Protein AF-A0A453SIG9-F1 (afdb_monomer_lite)

Radius of gyration: 20.72 Å; chains: 1; bounding box: 50×29×52 Å

InterPro domains:
  IPR000086 NUDIX hydrolase domain [PF00293] (19-60)
  IPR003293 Nudix hydrolase 6-like [PTHR13994] (1-59)
  IPR015797 NUDIX hydrolase-like domain superfamily [SSF55811] (2-59)

Structure (mmCIF, N/CA/C/O backbone):
data_AF-A0A453SIG9-F1
#
_entry.id   AF-A0A453SIG9-F1
#
loop_
_atom_site.group_PDB
_atom_site.id
_atom_site.type_symbol
_atom_site.label_atom_id
_atom_site.label_alt_id
_atom_site.label_comp_id
_atom_site.label_asym_id
_atom_site.label_entity_id
_atom_site.label_seq_id
_atom_site.pdbx_PDB_ins_code
_atom_site.Cartn_x
_atom_site.Cartn_y
_atom_site.Cartn_z
_atom_site.occupancy
_atom_site.B_iso_or_equiv
_atom_site.auth_seq_id
_atom_site.auth_comp_id
_atom_site.auth_asym_id
_atom_site.auth_atom_id
_atom_site.pdbx_PDB_model_num
ATOM 1 N N . MET A 1 1 ? 21.338 3.003 -13.972 1.00 73.25 1 MET A N 1
ATOM 2 C CA . MET A 1 1 ? 21.910 1.739 -14.483 1.00 73.25 1 MET A CA 1
ATOM 3 C C . MET A 1 1 ? 22.595 2.040 -15.804 1.00 73.25 1 MET A C 1
ATOM 5 O O . MET A 1 1 ? 22.013 2.774 -16.589 1.00 73.25 1 MET A O 1
ATOM 9 N N . LEU A 1 2 ? 23.817 1.547 -16.011 1.00 77.00 2 LEU A N 1
ATOM 10 C CA . LEU A 1 2 ? 24.516 1.619 -17.299 1.00 77.00 2 LEU A CA 1
ATOM 11 C C . LEU A 1 2 ? 24.300 0.285 -18.022 1.00 77.00 2 LEU A C 1
ATOM 13 O O . LEU A 1 2 ? 24.418 -0.759 -17.386 1.00 77.00 2 LEU A O 1
ATOM 17 N N . ALA A 1 3 ? 23.963 0.314 -19.310 1.00 82.19 3 ALA A N 1
ATOM 18 C CA . ALA A 1 3 ? 23.770 -0.886 -20.117 1.00 82.19 3 ALA A CA 1
ATOM 19 C C . ALA A 1 3 ? 24.271 -0.650 -21.548 1.00 82.19 3 ALA A C 1
ATOM 21 O O . ALA A 1 3 ? 24.079 0.437 -22.090 1.00 82.19 3 ALA A O 1
ATOM 22 N N . TYR A 1 4 ? 24.907 -1.662 -22.143 1.00 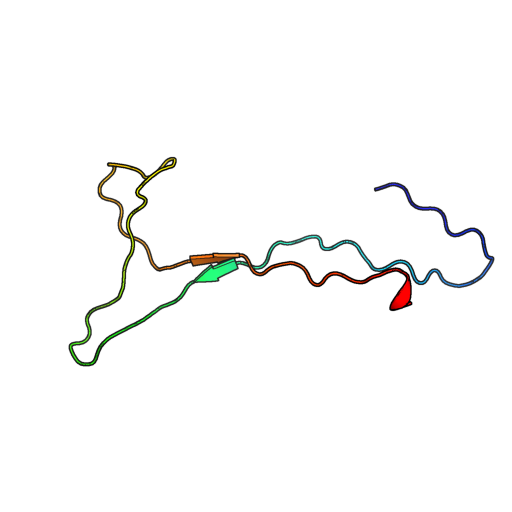84.19 4 TYR A N 1
ATOM 23 C CA . TYR A 1 4 ? 25.382 -1.634 -23.527 1.00 84.19 4 TYR A CA 1
ATOM 24 C C . TYR A 1 4 ? 25.045 -2.956 -24.217 1.00 84.19 4 TYR A C 1
ATOM 26 O O . TYR A 1 4 ? 25.394 -4.026 -23.720 1.00 84.19 4 TYR A O 1
ATOM 34 N N . TRP A 1 5 ? 24.337 -2.874 -25.344 1.00 90.94 5 TRP A N 1
ATOM 35 C CA . TRP A 1 5 ? 23.965 -4.034 -26.146 1.00 90.94 5 TRP A CA 1
ATOM 36 C C . TRP A 1 5 ? 25.051 -4.286 -27.194 1.00 90.94 5 TRP A C 1
ATOM 38 O O . TRP A 1 5 ? 25.258 -3.463 -28.079 1.00 90.94 5 TRP A O 1
ATOM 48 N N . LEU A 1 6 ? 25.787 -5.390 -27.047 1.00 90.44 6 LEU A N 1
ATOM 49 C CA . LEU A 1 6 ? 26.938 -5.718 -27.900 1.00 90.44 6 LEU A CA 1
ATOM 50 C C . LEU A 1 6 ? 26.559 -6.172 -29.325 1.00 90.44 6 LEU A C 1
ATOM 52 O O . LEU A 1 6 ? 27.288 -5.825 -30.254 1.00 90.44 6 LEU A O 1
ATOM 56 N N . PRO A 1 7 ? 25.482 -6.954 -29.541 1.00 89.94 7 PRO A N 1
ATOM 57 C CA . PRO A 1 7 ? 25.098 -7.378 -30.886 1.00 89.94 7 PRO A CA 1
ATOM 58 C C . PRO A 1 7 ? 24.490 -6.242 -31.721 1.00 89.94 7 PRO A C 1
ATOM 60 O O . PRO A 1 7 ? 23.759 -5.405 -31.199 1.00 89.94 7 PRO A O 1
ATOM 63 N N . ASN A 1 8 ? 24.664 -6.293 -33.048 1.00 87.69 8 ASN A N 1
ATOM 64 C CA . ASN A 1 8 ? 23.948 -5.432 -34.009 1.00 87.69 8 ASN A CA 1
ATOM 65 C C . ASN A 1 8 ? 22.484 -5.880 -34.216 1.00 87.69 8 ASN A C 1
ATOM 67 O O . ASN A 1 8 ? 21.987 -5.954 -35.339 1.00 87.69 8 ASN A O 1
ATOM 71 N N . THR A 1 9 ? 21.798 -6.224 -33.131 1.00 90.25 9 THR A N 1
ATOM 72 C CA . THR A 1 9 ? 20.381 -6.599 -33.109 1.00 90.25 9 THR A CA 1
ATOM 73 C C . THR A 1 9 ? 19.624 -5.642 -32.191 1.00 90.25 9 THR A C 1
ATOM 75 O O . THR A 1 9 ? 20.244 -4.978 -31.358 1.00 90.25 9 THR A O 1
ATOM 78 N N . PRO A 1 10 ? 18.285 -5.572 -32.280 1.00 86.94 10 PRO A N 1
ATOM 79 C CA . PRO A 1 10 ? 17.494 -4.903 -31.254 1.00 86.94 10 PRO A CA 1
ATOM 80 C C . PRO A 1 10 ? 17.828 -5.461 -29.863 1.00 86.94 10 PRO A C 1
ATOM 82 O O . PRO A 1 10 ? 18.015 -6.672 -29.712 1.00 86.94 10 PRO A O 1
ATOM 85 N N . HIS A 1 11 ? 17.917 -4.586 -28.857 1.00 82.62 11 HIS A N 1
ATOM 86 C CA . HIS A 1 11 ? 18.161 -5.017 -27.485 1.00 82.62 11 HIS A CA 1
ATOM 87 C C . HIS A 1 11 ? 16.895 -5.601 -26.864 1.00 82.62 11 HIS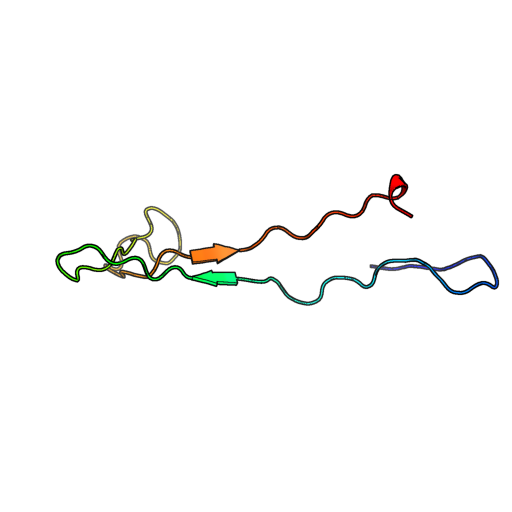 A C 1
ATOM 89 O O . HIS A 1 11 ? 15.806 -5.057 -27.030 1.00 82.62 11 HIS A O 1
ATOM 95 N N . THR A 1 12 ? 17.042 -6.670 -26.085 1.00 82.94 12 THR A N 1
ATOM 96 C CA . THR A 1 12 ? 15.928 -7.264 -25.326 1.00 82.94 12 THR A CA 1
ATOM 97 C C . THR A 1 12 ? 15.923 -6.848 -23.859 1.00 82.94 12 THR A C 1
ATOM 99 O O . THR A 1 12 ? 15.071 -7.292 -23.100 1.00 82.94 12 THR A O 1
ATOM 102 N N . LEU A 1 13 ? 16.842 -5.959 -23.449 1.00 81.19 13 LEU A N 1
ATOM 103 C CA . LEU A 1 13 ? 16.889 -5.449 -22.080 1.00 81.19 13 LEU A CA 1
ATOM 104 C C . LEU A 1 13 ? 15.536 -4.834 -21.688 1.00 81.19 13 LEU A C 1
ATOM 106 O O . LEU A 1 13 ? 15.072 -3.919 -22.380 1.00 81.19 13 LEU A O 1
ATOM 110 N N . PRO A 1 14 ? 14.919 -5.289 -20.585 1.00 75.81 14 PRO A N 1
ATOM 111 C CA . PRO A 1 14 ? 13.647 -4.755 -20.143 1.00 75.81 14 PRO A CA 1
ATOM 112 C C . PRO A 1 14 ? 13.812 -3.288 -19.752 1.00 75.81 14 PRO A C 1
ATOM 114 O O . PRO A 1 14 ? 14.807 -2.881 -19.143 1.00 75.81 14 PRO A O 1
ATOM 117 N N . VAL A 1 15 ? 12.813 -2.481 -20.099 1.00 77.31 15 VAL A N 1
ATOM 118 C CA . VAL A 1 15 ? 12.768 -1.080 -19.682 1.00 77.31 15 VAL A CA 1
ATOM 119 C C . VAL A 1 15 ? 12.703 -1.032 -18.155 1.00 77.31 15 VAL A C 1
ATOM 121 O O . VAL A 1 15 ? 11.899 -1.729 -17.535 1.00 77.31 15 VAL A O 1
ATOM 124 N N . ASN A 1 16 ? 13.542 -0.201 -17.536 1.00 75.56 16 ASN A N 1
ATOM 125 C CA . ASN A 1 16 ? 13.510 -0.017 -16.086 1.00 75.56 16 ASN A CA 1
ATOM 126 C C . ASN A 1 16 ? 12.144 0.522 -15.643 1.00 75.56 16 ASN A C 1
ATOM 128 O O . ASN A 1 16 ? 11.625 1.472 -16.231 1.00 75.56 16 ASN A O 1
ATOM 132 N N . ALA A 1 17 ? 11.596 -0.027 -14.558 1.00 77.50 17 ALA A N 1
ATOM 133 C CA . ALA A 1 17 ? 10.397 0.524 -13.940 1.00 77.50 17 ALA A CA 1
ATOM 134 C C . ALA A 1 17 ? 10.682 1.936 -13.398 1.00 77.50 17 ALA A C 1
ATOM 136 O O . ALA A 1 17 ? 11.616 2.139 -12.622 1.00 77.50 17 ALA A O 1
ATOM 137 N N . THR A 1 18 ? 9.872 2.914 -13.802 1.00 82.25 18 THR A N 1
ATOM 138 C CA . THR A 1 18 ? 10.028 4.325 -13.401 1.00 82.25 18 THR A CA 1
ATOM 139 C C . THR A 1 18 ? 9.178 4.704 -12.191 1.00 82.25 18 THR A C 1
ATOM 141 O O . THR A 1 18 ? 9.500 5.662 -11.495 1.00 82.25 18 THR A O 1
ATOM 144 N N . HIS A 1 19 ? 8.114 3.947 -11.910 1.00 87.75 19 HIS A N 1
ATOM 145 C CA . HIS A 1 19 ? 7.148 4.243 -10.853 1.00 87.75 19 HIS A CA 1
ATOM 146 C C . HIS A 1 19 ? 6.950 3.041 -9.930 1.00 87.75 19 HIS A C 1
ATOM 148 O O . HIS A 1 19 ? 6.997 1.889 -10.364 1.00 87.75 19 HIS A O 1
ATOM 154 N N . ARG A 1 20 ? 6.674 3.318 -8.650 1.00 89.19 20 ARG A N 1
ATOM 155 C CA . ARG A 1 20 ? 6.155 2.323 -7.703 1.00 89.19 20 ARG A CA 1
ATOM 156 C C . ARG A 1 20 ? 4.637 2.421 -7.682 1.00 89.19 20 ARG A C 1
ATOM 158 O O . ARG A 1 20 ? 4.095 3.514 -7.539 1.00 89.19 20 ARG A O 1
ATOM 165 N N . VAL A 1 21 ? 3.962 1.284 -7.790 1.00 93.75 21 VAL A N 1
ATOM 166 C CA . VAL A 1 21 ? 2.500 1.230 -7.727 1.00 93.75 21 VAL A CA 1
ATOM 167 C C . VAL A 1 21 ? 2.076 1.038 -6.274 1.00 93.75 21 VAL A C 1
ATOM 169 O O . VAL A 1 21 ? 2.421 0.037 -5.646 1.00 93.75 21 VAL A O 1
ATOM 172 N N . GLY A 1 22 ? 1.357 2.017 -5.732 1.00 95.69 22 GLY A N 1
ATOM 173 C CA . GLY A 1 22 ? 0.739 1.943 -4.410 1.00 95.69 22 GLY A CA 1
ATOM 174 C C . GLY A 1 22 ? -0.734 1.555 -4.504 1.00 95.69 22 GLY A C 1
ATOM 175 O O . GLY A 1 22 ? -1.417 1.942 -5.450 1.00 95.69 22 GLY A O 1
ATOM 176 N N . VAL A 1 23 ? -1.226 0.822 -3.508 1.00 97.06 23 VAL A N 1
ATOM 177 C CA . VAL A 1 23 ? -2.639 0.451 -3.371 1.00 97.06 23 VAL A CA 1
ATOM 178 C C . VAL A 1 23 ? -3.137 0.902 -2.004 1.00 97.06 23 VAL A C 1
ATOM 180 O O . VAL A 1 23 ? -2.456 0.715 -0.994 1.00 97.06 23 VAL A O 1
ATOM 183 N N . GLY A 1 24 ? -4.330 1.492 -1.976 1.00 97.62 24 GLY A N 1
ATOM 184 C CA . GLY A 1 24 ? -5.085 1.763 -0.756 1.00 97.62 24 GLY A CA 1
ATOM 185 C C . GLY A 1 24 ? -6.362 0.936 -0.734 1.00 97.62 24 GLY A C 1
ATOM 186 O O . GLY A 1 24 ? -7.009 0.776 -1.768 1.00 97.62 24 GLY A O 1
ATOM 187 N N . ALA A 1 25 ? -6.714 0.405 0.432 1.00 97.88 25 ALA A N 1
ATOM 188 C CA . ALA A 1 25 ? -7.901 -0.418 0.606 1.00 97.88 25 ALA A CA 1
ATOM 189 C C . ALA A 1 25 ? -8.987 0.351 1.363 1.00 97.88 25 ALA A C 1
ATOM 191 O O . ALA A 1 25 ? -8.771 0.814 2.482 1.00 97.88 25 ALA A O 1
ATOM 192 N N . PHE A 1 26 ? -10.173 0.435 0.765 1.00 97.88 26 PHE A N 1
ATOM 193 C CA . PHE A 1 26 ? -11.388 0.857 1.452 1.00 97.88 26 PHE A CA 1
ATOM 194 C C . PHE A 1 26 ? -12.163 -0.395 1.858 1.00 97.88 26 PHE A C 1
ATOM 196 O O . PHE A 1 26 ? -12.739 -1.073 1.010 1.00 97.88 26 PHE A O 1
ATOM 203 N N . VAL A 1 27 ? -12.134 -0.731 3.147 1.00 98.12 27 VAL A N 1
ATOM 204 C CA . VAL A 1 27 ? -12.778 -1.939 3.677 1.00 98.12 27 VAL A CA 1
ATOM 205 C C . VAL A 1 27 ? -13.861 -1.515 4.651 1.00 98.12 27 VAL A C 1
ATOM 207 O O . VAL A 1 27 ? -13.568 -0.863 5.652 1.00 98.12 27 VAL A O 1
ATOM 210 N N . MET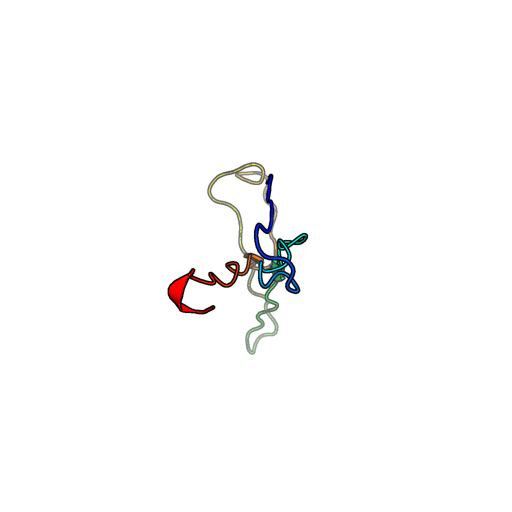 A 1 28 ? -15.102 -1.876 4.343 1.00 98.38 28 MET A N 1
ATOM 211 C CA . MET A 1 28 ? -16.283 -1.516 5.118 1.00 98.38 28 MET A CA 1
ATOM 212 C C . MET A 1 28 ? -16.990 -2.777 5.617 1.00 98.38 28 MET A C 1
ATOM 214 O O . MET A 1 28 ? -17.066 -3.762 4.886 1.00 98.38 28 MET A O 1
ATOM 218 N N . ASN A 1 29 ? -17.493 -2.748 6.852 1.00 98.31 29 ASN A N 1
ATOM 219 C CA . ASN A 1 29 ? -18.323 -3.823 7.404 1.00 98.31 29 ASN A CA 1
ATOM 220 C C . ASN A 1 29 ? -19.830 -3.559 7.191 1.00 98.31 29 ASN A C 1
ATOM 222 O O . ASN A 1 29 ? -20.231 -2.476 6.762 1.00 98.31 29 ASN A O 1
ATOM 226 N N . ASP A 1 30 ? -20.683 -4.517 7.561 1.00 98.62 30 ASP A N 1
ATOM 227 C CA . ASP A 1 30 ? -22.146 -4.413 7.391 1.00 98.62 30 ASP A CA 1
ATOM 228 C C . ASP A 1 30 ? -22.786 -3.257 8.183 1.00 98.62 30 ASP A C 1
ATOM 230 O O . ASP A 1 30 ? -23.888 -2.807 7.868 1.00 98.62 30 ASP A O 1
ATOM 234 N N . LYS A 1 31 ? -22.086 -2.735 9.198 1.00 98.50 31 LYS A N 1
ATOM 235 C CA . LYS A 1 31 ? -22.512 -1.579 10.002 1.00 98.50 31 LYS A CA 1
ATOM 236 C C . LYS A 1 31 ? -22.095 -0.239 9.395 1.00 98.50 31 LYS A C 1
ATOM 238 O O . LYS A 1 31 ? -22.365 0.800 9.992 1.00 98.50 31 LYS A O 1
ATOM 243 N N . ARG A 1 32 ? -21.473 -0.245 8.212 1.00 97.75 32 ARG A N 1
ATOM 244 C CA . ARG A 1 32 ? -20.905 0.932 7.534 1.00 97.75 32 ARG A CA 1
ATOM 245 C C . ARG A 1 32 ? -19.726 1.580 8.266 1.00 97.75 32 ARG A C 1
ATOM 247 O O . ARG A 1 32 ? -19.437 2.756 8.054 1.00 97.75 32 ARG A O 1
ATOM 254 N N . GLU A 1 33 ? -19.019 0.822 9.094 1.00 98.44 33 GLU A N 1
ATOM 255 C CA . GLU A 1 33 ? -17.756 1.258 9.695 1.00 98.44 33 GLU A CA 1
ATOM 256 C C . GLU A 1 33 ? -16.602 0.928 8.745 1.00 98.44 33 GLU A C 1
ATOM 258 O O . GLU A 1 33 ? -16.649 -0.075 8.030 1.00 98.44 33 GLU A O 1
ATOM 263 N N . VAL A 1 34 ? -15.558 1.760 8.737 1.00 98.31 34 VAL A N 1
ATOM 264 C CA . VAL A 1 34 ? -14.411 1.609 7.832 1.00 98.31 34 VAL A CA 1
ATOM 265 C C . VAL A 1 34 ? -13.173 1.176 8.607 1.00 98.31 34 VAL A C 1
ATOM 267 O O . VAL A 1 34 ? -12.841 1.760 9.639 1.00 98.31 34 VAL A O 1
ATOM 270 N N . LEU A 1 35 ? -12.462 0.174 8.087 1.00 98.44 35 LEU A N 1
ATOM 271 C CA . LEU A 1 35 ? -11.175 -0.246 8.626 1.00 98.44 35 LEU A CA 1
ATOM 272 C C . LEU A 1 35 ? -10.131 0.854 8.417 1.00 98.44 35 LEU A C 1
ATOM 274 O O . LEU A 1 35 ? -9.849 1.269 7.291 1.00 98.44 35 LEU A O 1
ATOM 278 N N . VAL A 1 36 ? -9.504 1.261 9.513 1.00 98.06 36 VAL A N 1
ATOM 279 C CA . VAL A 1 36 ? -8.398 2.218 9.534 1.00 98.06 36 VAL A CA 1
ATOM 280 C C . VAL A 1 36 ? -7.253 1.679 10.382 1.00 98.06 36 VAL A C 1
ATOM 282 O O . VAL A 1 36 ? -7.448 0.843 11.263 1.00 98.06 36 VAL A O 1
ATOM 285 N N . VAL A 1 37 ? -6.041 2.154 10.106 1.00 97.44 37 VAL A N 1
ATOM 286 C CA . VAL A 1 37 ? -4.822 1.756 10.818 1.00 97.44 37 VAL A CA 1
ATOM 287 C C . VAL A 1 37 ? -4.091 2.972 11.371 1.00 97.44 37 VAL A C 1
ATOM 289 O O . VAL A 1 37 ? -4.176 4.071 10.817 1.00 97.44 37 VAL A O 1
ATOM 292 N N . GLN A 1 38 ? -3.325 2.745 12.437 1.00 97.44 38 GLN A N 1
ATOM 293 C CA . GLN A 1 38 ? -2.406 3.714 13.020 1.00 97.44 38 GLN A CA 1
ATOM 294 C C . GLN A 1 38 ? -1.001 3.110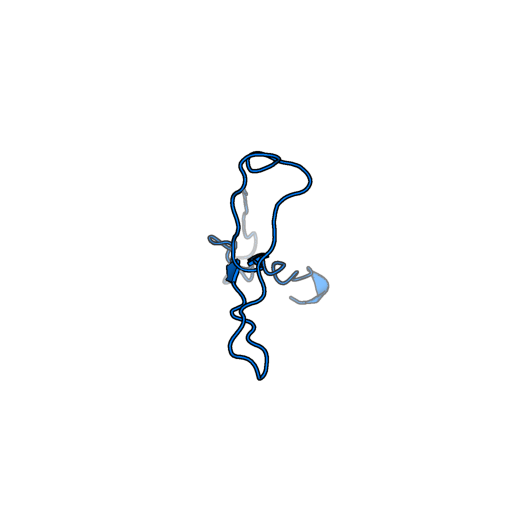 13.100 1.00 97.44 38 GLN A C 1
ATOM 296 O O . GLN A 1 38 ? -0.823 1.933 13.419 1.00 97.44 38 GLN A O 1
ATOM 301 N N . GLU A 1 39 ? 0.016 3.912 12.791 1.00 95.81 39 GLU A N 1
ATOM 302 C CA . GLU A 1 39 ? 1.401 3.448 12.799 1.00 95.81 39 GLU A CA 1
ATOM 303 C C . GLU A 1 39 ? 1.916 3.217 14.225 1.00 95.81 39 GLU A C 1
ATOM 305 O O . GLU A 1 39 ? 1.942 4.123 15.059 1.00 95.81 39 GLU A O 1
ATOM 310 N N . LYS A 1 40 ? 2.410 2.001 14.487 1.00 95.19 40 LYS A N 1
ATOM 311 C CA . LYS A 1 40 ? 3.108 1.661 15.739 1.00 95.19 40 LYS A CA 1
ATOM 312 C C . LYS A 1 40 ? 4.531 2.245 15.796 1.00 95.19 40 LYS A C 1
ATOM 314 O O . LYS A 1 40 ? 5.092 2.429 16.878 1.00 95.19 40 LYS A O 1
ATOM 319 N N . SER A 1 41 ? 5.118 2.535 14.637 1.00 93.50 41 SER A N 1
ATOM 320 C CA . SER A 1 41 ? 6.472 3.068 14.450 1.00 93.50 41 SER A CA 1
ATOM 321 C C . SER A 1 41 ? 6.553 3.887 13.166 1.00 93.50 41 SER A C 1
ATOM 323 O O . SER A 1 41 ? 5.825 3.585 12.229 1.00 93.50 41 SER A O 1
ATOM 325 N N . GLY A 1 42 ? 7.480 4.844 13.095 1.00 92.19 42 GLY A N 1
ATOM 326 C CA . GLY A 1 42 ? 7.644 5.724 11.937 1.00 92.19 42 GLY A CA 1
ATOM 327 C C . GLY A 1 42 ? 7.237 7.160 12.250 1.00 92.19 42 GLY A C 1
ATOM 328 O O . GLY A 1 42 ? 7.073 7.527 13.414 1.00 92.19 42 GLY A O 1
ATOM 329 N N . VAL A 1 43 ? 7.094 7.969 11.201 1.00 94.44 43 VAL A N 1
ATOM 330 C CA . VAL A 1 43 ? 6.849 9.417 11.306 1.00 94.44 43 VAL A CA 1
ATOM 331 C C . VAL A 1 43 ? 5.475 9.719 11.903 1.00 94.44 43 VAL A C 1
ATOM 333 O O . VAL A 1 43 ? 5.322 10.720 12.596 1.00 94.44 4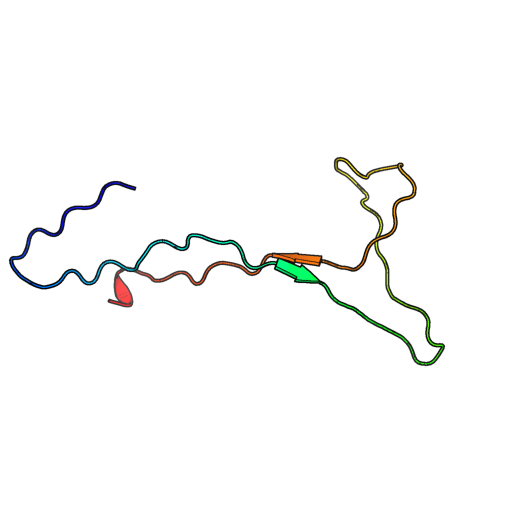3 VAL A O 1
ATOM 336 N N . LEU A 1 44 ? 4.481 8.852 11.684 1.00 94.19 44 LEU A N 1
ATOM 337 C CA . LEU A 1 44 ? 3.114 9.091 12.157 1.00 94.19 44 LEU A CA 1
ATOM 338 C C . LEU A 1 44 ? 2.833 8.479 13.539 1.00 94.19 44 LEU A C 1
ATOM 340 O O . LEU A 1 44 ? 1.713 8.582 14.048 1.00 94.19 44 LEU A O 1
ATOM 344 N N . LYS A 1 45 ? 3.834 7.848 14.171 1.00 95.38 45 LYS A N 1
ATOM 345 C CA . LYS A 1 45 ? 3.689 7.224 15.491 1.00 95.38 45 LYS A CA 1
ATOM 346 C C . LYS A 1 45 ? 3.296 8.268 16.540 1.00 95.38 45 LYS A C 1
ATOM 348 O O . LYS A 1 45 ? 3.978 9.270 16.713 1.00 95.38 45 LYS A O 1
ATOM 353 N N . GLY A 1 46 ? 2.240 7.982 17.301 1.00 93.88 46 GLY A N 1
ATOM 354 C CA . GLY A 1 46 ? 1.817 8.813 18.435 1.00 93.88 46 GLY A CA 1
ATOM 355 C C . GLY A 1 46 ? 1.101 10.112 18.051 1.00 93.88 46 GLY A C 1
ATOM 356 O O . GLY A 1 46 ? 0.670 10.832 18.942 1.00 93.88 46 GLY A O 1
ATOM 357 N N . LEU A 1 47 ? 0.912 10.390 16.755 1.00 96.56 47 LEU A N 1
ATOM 358 C CA . LEU A 1 47 ? 0.239 11.606 16.277 1.00 96.56 47 LEU A CA 1
ATOM 359 C C . LEU A 1 47 ? -1.294 11.497 16.226 1.00 96.56 47 LEU A C 1
ATOM 361 O O . LEU A 1 47 ? -1.955 12.429 15.786 1.00 96.56 47 LEU A O 1
ATOM 365 N N . GLY A 1 48 ? -1.885 10.359 16.608 1.00 96.44 48 GLY A N 1
ATOM 366 C CA . GLY A 1 48 ? -3.347 10.192 16.543 1.00 96.44 48 GLY A CA 1
ATOM 367 C C . GLY A 1 48 ? -3.914 10.042 15.123 1.00 96.44 48 GLY A C 1
ATOM 368 O O . GLY A 1 48 ? -5.128 9.998 14.962 1.00 96.44 48 GLY A O 1
ATOM 369 N N . ILE A 1 49 ? -3.062 9.967 14.093 1.00 97.50 49 ILE A N 1
ATOM 370 C CA . ILE A 1 49 ? -3.491 9.936 12.689 1.00 97.50 49 ILE A CA 1
ATOM 371 C C . ILE A 1 49 ? -3.984 8.537 12.309 1.00 97.50 49 ILE A C 1
ATOM 373 O O . ILE A 1 49 ? -3.235 7.561 12.389 1.00 97.50 49 ILE A O 1
ATOM 377 N N . TRP A 1 50 ? -5.224 8.474 11.828 1.00 97.19 50 TRP A N 1
ATOM 378 C CA . TRP A 1 50 ? -5.844 7.285 11.251 1.00 97.19 50 TRP A CA 1
ATOM 379 C C . TRP A 1 50 ? -5.858 7.390 9.729 1.00 97.19 50 TRP A C 1
ATOM 381 O O . TRP A 1 50 ? -6.209 8.432 9.176 1.00 97.19 50 TRP A O 1
ATOM 391 N N . LYS A 1 51 ? -5.476 6.310 9.046 1.00 96.81 51 LYS A N 1
ATOM 392 C CA . LYS A 1 51 ? -5.452 6.242 7.578 1.00 96.81 51 LYS A CA 1
ATOM 393 C C . LYS A 1 51 ? -6.019 4.921 7.075 1.00 96.81 51 LYS A C 1
ATOM 395 O O . LYS A 1 51 ? -6.092 3.947 7.826 1.00 96.81 51 LYS A O 1
ATOM 400 N N . PHE A 1 52 ? -6.374 4.874 5.794 1.00 97.94 52 PHE A N 1
ATOM 401 C CA . PHE A 1 52 ? -6.704 3.606 5.149 1.00 97.94 52 PHE A CA 1
ATOM 402 C C . PHE A 1 52 ? -5.495 2.664 5.144 1.00 97.94 52 PHE A C 1
ATOM 404 O O . PHE A 1 52 ? -4.355 3.136 5.053 1.00 97.94 52 PHE A O 1
ATOM 411 N N . PRO A 1 53 ? -5.715 1.340 5.227 1.00 97.62 53 PRO A N 1
ATOM 412 C CA . PRO A 1 53 ? -4.669 0.374 4.942 1.00 97.62 53 PRO A CA 1
ATOM 413 C C . PRO A 1 53 ? -4.089 0.635 3.549 1.00 97.62 53 PRO A C 1
ATOM 415 O O . PRO A 1 53 ? -4.826 0.748 2.568 1.00 97.62 53 PRO A O 1
ATOM 418 N N . THR A 1 54 ? -2.767 0.738 3.460 1.00 97.06 54 THR A N 1
ATOM 419 C CA . THR A 1 54 ? -2.054 0.921 2.195 1.00 97.06 54 THR A CA 1
ATOM 420 C C . THR A 1 54 ? -0.868 -0.028 2.098 1.00 97.06 54 THR A C 1
ATOM 422 O O . THR A 1 54 ? -0.335 -0.491 3.108 1.00 97.06 54 THR A O 1
ATOM 425 N N . GLY A 1 55 ? -0.444 -0.309 0.870 1.00 95.38 55 GLY A N 1
ATOM 426 C CA . GLY A 1 55 ? 0.730 -1.118 0.566 1.00 95.38 55 GLY A CA 1
ATOM 427 C C . GLY A 1 55 ? 1.325 -0.734 -0.783 1.00 95.38 55 GLY A C 1
ATOM 428 O O . GLY A 1 55 ? 0.694 -0.042 -1.582 1.00 95.38 55 GLY A O 1
ATOM 429 N N . VAL A 1 56 ? 2.557 -1.168 -1.034 1.00 95.56 56 VAL A N 1
ATOM 430 C CA . VAL A 1 56 ? 3.210 -1.008 -2.337 1.00 95.56 56 VAL A CA 1
ATOM 431 C C . VAL A 1 56 ? 3.313 -2.377 -2.983 1.00 95.56 56 VAL A C 1
ATOM 433 O O . VAL A 1 56 ? 3.700 -3.336 -2.320 1.00 95.56 56 VAL A O 1
ATOM 436 N N . VAL A 1 57 ? 2.969 -2.458 -4.263 1.00 93.69 57 VAL A N 1
ATOM 437 C CA . VAL A 1 57 ? 3.076 -3.696 -5.035 1.00 93.69 57 VAL A CA 1
ATOM 438 C C . VAL A 1 57 ? 4.550 -3.998 -5.288 1.00 93.69 57 VAL A C 1
ATOM 440 O O . VAL A 1 57 ? 5.334 -3.100 -5.617 1.00 93.69 57 VAL A O 1
ATOM 443 N N . GLU A 1 58 ? 4.937 -5.260 -5.122 1.00 91.06 58 GLU A N 1
ATOM 444 C CA . GLU A 1 58 ? 6.289 -5.691 -5.456 1.00 91.06 58 GLU A CA 1
ATOM 445 C C . GLU A 1 58 ? 6.515 -5.624 -6.974 1.00 91.06 58 GLU A C 1
ATOM 447 O O . GLU A 1 58 ? 5.643 -6.033 -7.745 1.00 91.06 58 GLU A O 1
ATOM 452 N N . PRO A 1 59 ? 7.671 -5.112 -7.434 1.00 84.38 59 PRO A N 1
ATOM 453 C CA . PRO A 1 59 ? 8.010 -5.160 -8.846 1.00 84.38 59 PRO A CA 1
ATOM 454 C C . PRO A 1 59 ? 8.082 -6.605 -9.333 1.00 84.38 59 PRO A C 1
ATOM 456 O O . PRO A 1 59 ? 8.658 -7.466 -8.663 1.00 84.38 59 PRO A O 1
ATOM 459 N N . VAL A 1 60 ? 7.564 -6.848 -10.536 1.00 78.12 60 VAL A N 1
ATOM 460 C CA . VAL A 1 60 ? 7.769 -8.126 -11.218 1.00 78.12 60 VAL A CA 1
ATOM 461 C C . VAL A 1 60 ? 9.267 -8.301 -11.451 1.00 78.12 60 VAL A C 1
ATOM 463 O O . VAL A 1 60 ? 9.921 -7.438 -12.041 1.00 78.12 60 VAL A O 1
ATOM 466 N N . LYS A 1 61 ? 9.824 -9.403 -10.948 1.00 67.81 61 LYS A N 1
ATOM 467 C CA . LYS A 1 61 ? 11.210 -9.780 -11.211 1.00 67.81 61 LYS A CA 1
ATOM 468 C C . LYS A 1 61 ? 11.245 -10.581 -12.502 1.00 67.81 61 LYS A C 1
ATOM 470 O O . LYS A 1 61 ? 10.663 -11.655 -12.555 1.00 67.81 61 LYS A O 1
ATOM 475 N N . PHE A 1 62 ? 11.945 -10.057 -13.498 1.00 65.81 62 PHE A N 1
ATOM 476 C CA . PHE A 1 62 ? 12.342 -10.817 -14.677 1.00 65.81 62 PHE A CA 1
ATOM 477 C C . PHE A 1 62 ? 13.775 -11.310 -14.469 1.00 65.81 62 PHE A C 1
ATOM 479 O O . PHE A 1 62 ? 14.662 -10.534 -14.097 1.00 65.81 62 PHE A O 1
ATOM 486 N N . SER A 1 63 ? 13.980 -12.609 -14.642 1.00 61.91 63 SER A N 1
ATOM 487 C CA . SER A 1 63 ? 15.279 -13.275 -14.618 1.00 61.91 63 SER A CA 1
ATOM 488 C C . SER A 1 63 ? 15.895 -13.260 -16.016 1.00 61.91 63 SER A C 1
ATOM 490 O O . SER A 1 63 ? 15.191 -13.250 -17.020 1.00 61.91 63 SER A O 1
ATOM 492 N N . ALA A 1 64 ? 17.226 -13.327 -16.101 1.00 62.97 64 ALA A N 1
ATOM 493 C CA . ALA A 1 64 ? 17.917 -13.543 -17.375 1.00 62.97 64 ALA A CA 1
ATOM 494 C C . ALA A 1 64 ? 17.548 -14.887 -18.038 1.00 62.97 64 ALA A C 1
ATOM 496 O O . ALA A 1 64 ? 17.847 -15.082 -19.205 1.00 62.97 64 ALA A O 1
ATOM 497 N N . GLN A 1 65 ? 16.925 -15.803 -17.290 1.00 60.25 65 GLN A N 1
ATOM 498 C CA . GLN A 1 65 ? 16.397 -17.080 -17.783 1.00 60.25 65 GLN A CA 1
ATOM 499 C C . GLN A 1 65 ? 15.010 -16.934 -18.435 1.00 60.25 65 GLN A C 1
ATOM 501 O O . GLN A 1 65 ? 14.564 -17.863 -19.100 1.00 60.25 65 GLN A O 1
ATOM 506 N N . ASP A 1 66 ? 14.342 -15.790 -18.237 1.00 64.25 66 ASP A N 1
ATOM 507 C CA . ASP A 1 66 ? 13.024 -15.47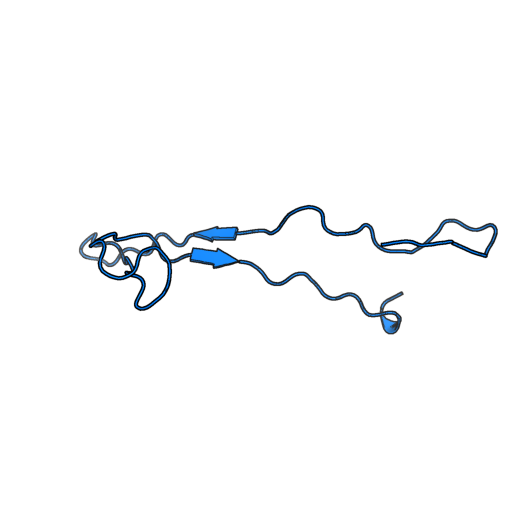4 -18.806 1.00 64.25 66 ASP A CA 1
ATOM 508 C C . ASP A 1 66 ? 13.130 -14.716 -20.149 1.00 64.25 66 ASP A C 1
ATOM 510 O O . ASP A 1 66 ? 12.108 -14.328 -20.719 1.00 64.25 66 ASP A O 1
ATOM 514 N N . MET A 1 67 ? 14.358 -14.470 -20.629 1.00 58.69 67 MET A N 1
ATOM 515 C CA . MET A 1 67 ? 14.688 -13.807 -21.901 1.00 58.69 67 MET A CA 1
ATOM 516 C C . MET A 1 67 ? 15.365 -14.772 -22.869 1.00 58.69 67 MET A C 1
ATOM 518 O O . MET A 1 67 ? 15.218 -14.543 -24.089 1.00 58.69 67 MET A O 1
#

Organism: Aegilops tauschii subsp. strangulata (NCBI:txid200361)

Secondary structure (DSSP, 8-state):
------SSS---PPPPP--PPEEE---B-TTS-B--B--SSSTTTTS---B--EEEPPPPPPPTT--

pLDDT: mean 88.57, std 11.21, range [58.69, 98.62]

Foldseek 3Di:
DDDDDDDPDDDPDDDDDPDWDKDFDFDADPVRDTDWDADCDDDRHPVPDTDTDMDIDDDDDDDPVND

Sequence (67 aa):
MLAYWLPNTPHTLPVNATHRVGVGAFVMNDKREVLVVQEKSGVLKGLGIWKFPTGVVEPVKFSAQDM